Protein AF-A0A8K0P753-F1 (afdb_monomer_lite)

Foldseek 3Di:
DLVVLVVLLVVLVVLLCVVQPPNSVVVVVSVVLSVLSVVLSVVLVVLVVVLVVCVVVVPPCSVVSVVVSVVSNVVSVVSSVVSSVDSVVDDVPDCVVVVVVVVVVCVVVVHDDDDDPPDD

Organism: Ladona fulva (NCBI:txid123851)

Structure (mmCIF, N/CA/C/O backbone):
data_AF-A0A8K0P753-F1
#
_entry.id   AF-A0A8K0P753-F1
#
loop_
_atom_site.group_PDB
_atom_site.id
_atom_site.type_symbol
_atom_site.label_atom_id
_atom_site.label_alt_id
_atom_site.label_comp_id
_atom_site.label_asym_id
_atom_site.label_entity_id
_atom_site.label_seq_id
_atom_site.pdbx_PDB_ins_code
_atom_site.Cartn_x
_atom_site.Cartn_y
_atom_site.Cartn_z
_atom_site.occupancy
_atom_site.B_iso_or_equiv
_atom_site.auth_seq_id
_atom_site.auth_comp_id
_atom_site.auth_asym_id
_atom_site.auth_atom_id
_atom_site.pdbx_PDB_model_num
ATOM 1 N N . MET A 1 1 ? 2.779 9.501 -11.554 1.00 89.62 1 MET A N 1
ATOM 2 C CA . MET A 1 1 ? 2.185 8.397 -10.756 1.00 89.62 1 MET A CA 1
ATOM 3 C C . MET A 1 1 ? 3.078 7.990 -9.591 1.00 89.62 1 MET A C 1
ATOM 5 O O . MET A 1 1 ? 2.618 8.091 -8.464 1.00 89.62 1 MET A O 1
ATOM 9 N N . LEU A 1 2 ? 4.330 7.568 -9.825 1.00 96.62 2 LEU A N 1
ATOM 10 C CA . LEU A 1 2 ? 5.231 7.155 -8.737 1.00 96.62 2 LEU A CA 1
ATOM 11 C C . LEU A 1 2 ? 5.503 8.280 -7.725 1.00 96.62 2 LEU A C 1
ATOM 13 O O . LEU A 1 2 ? 5.337 8.065 -6.533 1.00 96.62 2 LEU A O 1
ATOM 17 N N . GLU A 1 3 ? 5.838 9.483 -8.198 1.00 97.75 3 GLU A N 1
ATOM 18 C CA . GLU A 1 3 ? 6.073 10.657 -7.340 1.00 97.75 3 GLU A CA 1
ATOM 19 C C . GLU A 1 3 ? 4.899 10.931 -6.389 1.00 97.75 3 GLU A C 1
ATOM 21 O O . GLU A 1 3 ? 5.091 11.067 -5.184 1.00 97.75 3 GLU A O 1
ATOM 26 N N . TYR A 1 4 ? 3.668 10.906 -6.912 1.00 97.44 4 TYR A N 1
ATOM 27 C CA . TYR A 1 4 ? 2.461 11.012 -6.093 1.00 97.44 4 TYR A CA 1
ATOM 28 C C . TYR A 1 4 ? 2.429 9.939 -4.998 1.00 97.44 4 TYR A C 1
ATOM 30 O O . TYR A 1 4 ? 2.183 10.265 -3.844 1.00 97.44 4 TYR A O 1
ATOM 38 N N . CYS A 1 5 ? 2.712 8.675 -5.326 1.00 98.19 5 CYS A N 1
ATOM 39 C CA . CYS A 1 5 ? 2.680 7.585 -4.347 1.00 98.19 5 CYS A CA 1
ATOM 40 C C . CYS A 1 5 ? 3.718 7.777 -3.232 1.00 98.19 5 CYS A C 1
ATOM 42 O O . CYS A 1 5 ? 3.394 7.576 -2.064 1.00 98.19 5 CYS A O 1
ATOM 44 N N . VAL A 1 6 ? 4.921 8.251 -3.576 1.00 98.31 6 VAL A N 1
ATOM 45 C CA . VAL A 1 6 ? 5.979 8.579 -2.606 1.00 98.31 6 VAL A CA 1
ATOM 46 C C . VAL A 1 6 ? 5.533 9.702 -1.666 1.00 98.31 6 VAL A C 1
ATOM 48 O O . VAL A 1 6 ? 5.603 9.550 -0.447 1.00 98.31 6 VAL A O 1
ATOM 51 N N . LEU A 1 7 ? 5.006 10.801 -2.212 1.00 98.31 7 LEU A N 1
ATOM 52 C CA . LEU A 1 7 ? 4.527 11.931 -1.409 1.00 98.31 7 LEU A CA 1
ATOM 53 C C . LEU A 1 7 ? 3.330 11.544 -0.530 1.00 98.31 7 LEU A C 1
ATOM 55 O O . LEU A 1 7 ? 3.220 11.973 0.619 1.00 98.31 7 LEU A O 1
ATOM 59 N N . ARG A 1 8 ? 2.429 10.699 -1.043 1.00 97.56 8 ARG A N 1
ATOM 60 C CA . ARG A 1 8 ? 1.284 10.197 -0.274 1.00 97.56 8 ARG A CA 1
ATOM 61 C C . ARG A 1 8 ? 1.692 9.240 0.832 1.00 97.56 8 ARG A C 1
ATOM 63 O O . ARG A 1 8 ? 1.061 9.284 1.882 1.00 97.56 8 ARG A O 1
ATOM 70 N N . LEU A 1 9 ? 2.724 8.420 0.630 1.00 98.25 9 LEU A N 1
ATOM 71 C CA . LEU A 1 9 ? 3.273 7.576 1.689 1.00 98.25 9 LEU A CA 1
ATOM 72 C C . LEU A 1 9 ? 3.786 8.431 2.849 1.00 98.25 9 LEU A C 1
ATOM 74 O O . LEU A 1 9 ? 3.379 8.202 3.986 1.00 98.25 9 LEU A O 1
ATOM 78 N N . GLN A 1 10 ? 4.617 9.436 2.557 1.00 98.19 10 GLN A N 1
ATOM 79 C CA . GLN A 1 10 ? 5.121 10.359 3.576 1.00 98.19 10 GLN A CA 1
ATOM 80 C C . GLN A 1 10 ? 3.964 11.008 4.343 1.00 98.19 10 GLN A C 1
ATOM 82 O O . GLN A 1 10 ? 3.899 10.913 5.567 1.00 98.19 10 GLN A O 1
ATOM 87 N N . TYR A 1 11 ? 3.012 11.601 3.620 1.00 97.75 11 TYR A N 1
ATOM 88 C CA . TYR A 1 11 ? 1.878 12.279 4.239 1.00 97.75 11 TYR A CA 1
ATOM 89 C C . TYR A 1 11 ? 1.012 11.339 5.091 1.00 97.75 11 TYR A C 1
ATOM 91 O O . TYR A 1 11 ? 0.599 11.700 6.189 1.00 97.75 11 TYR A O 1
ATOM 99 N N . ALA A 1 12 ? 0.743 10.116 4.621 1.00 97.38 12 ALA A N 1
ATOM 100 C CA . ALA A 1 12 ? -0.036 9.137 5.377 1.00 97.38 12 ALA A CA 1
ATOM 101 C C . ALA A 1 12 ? 0.660 8.733 6.688 1.00 97.38 12 ALA A C 1
ATOM 103 O O . ALA A 1 12 ? -0.005 8.603 7.716 1.00 97.38 12 ALA A O 1
ATOM 104 N N . VAL A 1 13 ? 1.989 8.580 6.668 1.00 97.62 13 VAL A N 1
ATOM 105 C CA . VAL A 1 13 ? 2.792 8.299 7.867 1.00 97.62 13 VAL A CA 1
ATOM 106 C C . VAL A 1 13 ? 2.750 9.476 8.843 1.00 97.62 13 VAL A C 1
ATOM 108 O O . VAL A 1 13 ? 2.509 9.264 10.030 1.00 97.62 13 VAL A O 1
ATOM 111 N N . GLU A 1 14 ? 2.917 10.709 8.359 1.00 97.94 14 GLU A N 1
ATOM 112 C CA . GLU A 1 14 ? 2.832 11.918 9.189 1.00 97.94 14 GLU A CA 1
ATOM 113 C C . GLU A 1 14 ? 1.458 12.051 9.856 1.00 97.94 14 GLU A C 1
ATOM 115 O O . GLU A 1 14 ? 1.378 12.266 11.065 1.00 97.94 14 GLU A O 1
ATOM 120 N N . VAL A 1 15 ? 0.372 11.852 9.101 1.00 96.62 15 VAL A N 1
ATOM 121 C CA . VAL A 1 15 ? -0.998 11.898 9.635 1.00 96.62 15 VAL A CA 1
ATOM 122 C C . VAL A 1 15 ? -1.227 10.808 10.683 1.00 96.62 15 VAL A C 1
ATOM 124 O O . VAL A 1 15 ? -1.801 11.085 11.737 1.00 96.62 15 VAL A O 1
ATOM 127 N N . ALA A 1 16 ? -0.771 9.579 10.431 1.00 96.19 16 ALA A N 1
ATOM 128 C CA . ALA A 1 16 ? -0.925 8.480 11.379 1.00 96.19 16 ALA A CA 1
ATOM 129 C C . ALA A 1 16 ? -0.152 8.738 12.684 1.00 96.19 16 ALA A C 1
ATOM 131 O O . ALA A 1 16 ? -0.701 8.560 13.773 1.00 96.19 16 ALA A O 1
ATOM 132 N N . LEU A 1 17 ? 1.092 9.215 12.591 1.00 97.00 17 LEU A N 1
ATOM 133 C CA . LEU A 1 17 ? 1.905 9.559 13.759 1.00 97.00 17 LEU A CA 1
ATOM 134 C C . LEU A 1 17 ? 1.333 10.754 14.526 1.00 97.00 17 LEU A C 1
ATOM 136 O O . LEU A 1 17 ? 1.288 10.714 15.753 1.00 97.00 17 LEU A O 1
ATOM 140 N N . ALA A 1 18 ? 0.851 11.786 13.830 1.00 96.75 18 ALA A N 1
ATOM 141 C CA . ALA A 1 18 ? 0.219 12.941 14.462 1.00 96.75 18 ALA A CA 1
ATOM 142 C C . ALA A 1 18 ? -1.068 12.559 15.211 1.00 96.75 18 ALA A C 1
ATOM 144 O O . ALA A 1 18 ? -1.342 13.102 16.279 1.00 96.75 18 ALA A O 1
ATOM 145 N N . ARG A 1 19 ? -1.849 11.612 14.672 1.00 94.31 19 ARG A N 1
ATOM 146 C CA . ARG A 1 19 ? -3.119 11.172 15.263 1.00 94.31 19 ARG A CA 1
ATOM 147 C C . ARG A 1 19 ? -2.938 10.209 16.439 1.00 94.31 19 ARG A C 1
ATOM 149 O O . ARG A 1 19 ? -3.636 10.350 17.437 1.00 94.31 19 ARG A O 1
ATOM 156 N N . HIS A 1 20 ? -2.038 9.232 16.324 1.00 94.19 20 HIS A N 1
ATOM 157 C CA .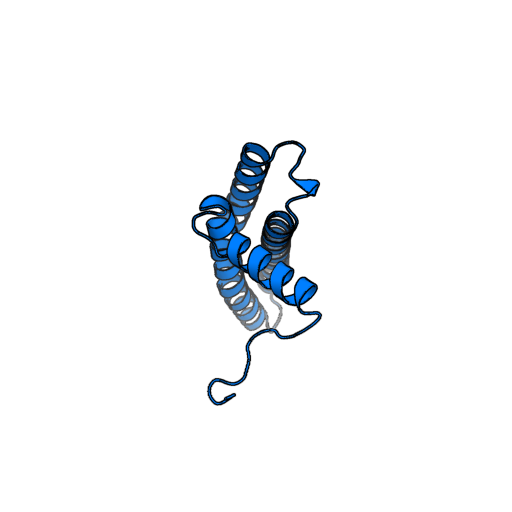 HIS A 1 20 ? -1.932 8.127 17.289 1.00 94.19 20 HIS A CA 1
ATOM 158 C C . HIS A 1 20 ? -0.693 8.209 18.195 1.00 94.19 20 HIS A C 1
ATOM 160 O O . HIS A 1 20 ? -0.635 7.550 19.236 1.00 94.19 20 HIS A O 1
ATOM 166 N N . GLY A 1 21 ? 0.305 9.024 17.838 1.00 95.56 21 GLY A N 1
ATOM 167 C CA . GLY A 1 21 ? 1.539 9.183 18.603 1.00 95.56 21 GLY A CA 1
ATOM 168 C C . GLY A 1 21 ? 2.230 7.845 18.869 1.00 95.56 21 GLY A C 1
ATOM 169 O O . GLY A 1 21 ? 2.400 7.019 17.974 1.00 95.56 21 GLY A O 1
ATOM 170 N N . LYS A 1 22 ? 2.606 7.606 20.130 1.00 95.38 22 LYS A N 1
ATOM 171 C CA . LYS A 1 22 ? 3.269 6.360 20.558 1.00 95.38 22 LYS A CA 1
ATOM 172 C C . LYS A 1 22 ? 2.371 5.123 20.457 1.00 95.38 22 LYS A C 1
ATOM 174 O O . LYS A 1 22 ? 2.890 4.017 20.363 1.00 95.38 22 LYS A O 1
ATOM 179 N N . ASN A 1 23 ? 1.052 5.308 20.439 1.00 96.31 23 ASN A N 1
ATOM 180 C CA . ASN A 1 23 ? 0.086 4.211 20.394 1.00 96.31 23 ASN A CA 1
ATOM 181 C C . ASN A 1 23 ? -0.161 3.703 18.967 1.00 96.31 23 ASN A C 1
ATOM 183 O O . ASN A 1 23 ? -0.959 2.793 18.779 1.00 96.31 23 ASN A O 1
ATOM 187 N N . ILE A 1 24 ? 0.534 4.247 17.958 1.00 96.19 24 ILE A N 1
ATOM 188 C CA . ILE A 1 24 ? 0.426 3.784 16.567 1.00 96.19 24 ILE A CA 1
ATOM 189 C C . ILE A 1 24 ? 0.702 2.280 16.421 1.00 96.19 24 ILE A C 1
ATOM 191 O O . ILE A 1 24 ? 0.154 1.648 15.525 1.00 96.19 24 ILE A O 1
ATOM 195 N N . ALA A 1 25 ? 1.506 1.698 17.317 1.00 95.88 25 ALA A N 1
ATOM 196 C CA . ALA A 1 25 ? 1.778 0.264 17.349 1.00 95.88 25 ALA A CA 1
ATOM 197 C C . ALA A 1 25 ? 0.512 -0.589 17.550 1.00 95.88 25 ALA A C 1
ATOM 199 O O . ALA A 1 25 ? 0.473 -1.714 17.074 1.00 95.88 25 ALA A O 1
ATOM 200 N N . GLU A 1 26 ? -0.538 -0.063 18.181 1.00 95.00 26 GLU A N 1
ATOM 201 C CA . GLU A 1 26 ? -1.809 -0.777 18.376 1.00 95.00 26 GLU A CA 1
ATOM 202 C C . GLU A 1 26 ? -2.776 -0.587 17.192 1.00 95.00 26 GLU A C 1
ATOM 204 O O . GLU A 1 26 ? -3.756 -1.315 17.032 1.00 95.00 26 GLU A O 1
ATOM 209 N N . GLU A 1 27 ? -2.487 0.360 16.299 1.00 94.12 27 GLU A N 1
ATOM 210 C CA . GLU A 1 27 ? -3.349 0.733 15.174 1.00 94.12 27 GLU A CA 1
ATOM 211 C C . GLU A 1 27 ? -3.059 -0.133 13.944 1.00 94.12 27 GLU A C 1
ATOM 213 O O . GLU A 1 27 ? -2.690 0.343 12.867 1.00 94.12 27 GLU A O 1
ATOM 218 N N . GLN A 1 28 ? -3.236 -1.443 14.110 1.00 95.00 28 GLN A N 1
ATOM 219 C CA . GLN A 1 28 ? -2.842 -2.467 13.137 1.00 95.00 28 GLN A CA 1
ATOM 220 C C . GLN A 1 28 ? -3.510 -2.305 11.762 1.00 95.00 28 GLN A C 1
ATOM 222 O O . GLN A 1 28 ? -2.876 -2.548 10.735 1.00 95.00 28 GLN A O 1
ATOM 227 N N . ILE A 1 29 ? -4.762 -1.833 11.708 1.00 94.69 29 ILE A N 1
ATOM 228 C CA . ILE A 1 29 ? -5.454 -1.557 10.436 1.00 94.69 29 ILE A CA 1
ATOM 229 C C . ILE A 1 29 ? -4.755 -0.415 9.680 1.00 94.69 29 ILE A C 1
ATOM 231 O O . ILE A 1 29 ? -4.492 -0.527 8.481 1.00 94.69 29 ILE A O 1
ATOM 235 N N . THR A 1 30 ? -4.412 0.669 10.381 1.00 95.31 30 THR A N 1
ATOM 236 C CA . THR A 1 30 ? -3.684 1.815 9.818 1.00 95.31 30 THR A CA 1
ATOM 237 C C . THR A 1 30 ? -2.282 1.404 9.370 1.00 95.31 30 THR A C 1
ATOM 239 O O . THR A 1 30 ? -1.883 1.717 8.248 1.00 95.31 30 THR A O 1
ATOM 242 N N . LEU A 1 31 ? -1.557 0.645 10.199 1.00 97.00 31 LEU A N 1
ATOM 243 C CA . LEU A 1 31 ? -0.233 0.118 9.860 1.00 97.00 31 LEU A CA 1
ATOM 244 C C . LEU A 1 31 ? -0.270 -0.784 8.620 1.00 97.00 31 LEU A C 1
ATOM 246 O O . LEU A 1 31 ? 0.580 -0.644 7.742 1.00 97.00 31 LEU A O 1
ATOM 250 N N . GLY A 1 32 ? -1.283 -1.647 8.492 1.00 97.69 32 GLY A N 1
ATOM 251 C CA . GLY A 1 32 ? -1.480 -2.482 7.305 1.00 97.69 32 GLY A CA 1
ATOM 252 C C . GLY A 1 32 ? -1.684 -1.660 6.028 1.00 97.69 32 GLY A C 1
ATOM 253 O O . GLY A 1 32 ? -1.093 -1.961 4.990 1.00 97.69 32 GLY A O 1
ATOM 254 N N . LYS A 1 33 ? -2.453 -0.566 6.099 1.00 97.12 33 LYS A N 1
ATOM 255 C CA . LYS A 1 33 ? -2.635 0.361 4.968 1.00 97.12 33 LYS A CA 1
ATOM 256 C C . LYS A 1 33 ? -1.326 1.066 4.592 1.00 97.12 33 LYS A C 1
ATOM 258 O O . LYS A 1 33 ? -1.011 1.144 3.406 1.00 97.12 33 LYS A O 1
ATOM 263 N N . ILE A 1 34 ? -0.541 1.527 5.571 1.00 98.06 34 ILE A N 1
ATOM 264 C CA . ILE A 1 34 ? 0.786 2.129 5.334 1.00 98.06 34 ILE A CA 1
ATOM 265 C C . ILE A 1 34 ? 1.727 1.118 4.669 1.00 98.06 34 ILE A C 1
ATOM 267 O O . ILE A 1 34 ? 2.386 1.451 3.682 1.00 98.06 34 ILE A O 1
ATOM 271 N N . ALA A 1 35 ? 1.755 -0.123 5.161 1.00 98.56 35 ALA A N 1
ATOM 272 C CA . ALA A 1 35 ? 2.567 -1.191 4.587 1.00 98.56 35 ALA A CA 1
ATOM 273 C C . ALA A 1 35 ? 2.190 -1.464 3.123 1.00 98.56 35 ALA A C 1
ATOM 275 O O . ALA A 1 35 ? 3.072 -1.520 2.267 1.00 98.56 35 ALA A O 1
ATOM 276 N N . ASN A 1 36 ? 0.893 -1.539 2.808 1.00 98.62 36 ASN A N 1
ATOM 277 C CA . ASN A 1 36 ? 0.420 -1.707 1.431 1.00 98.62 36 ASN A CA 1
ATOM 278 C C . ASN A 1 36 ? 0.876 -0.561 0.515 1.00 98.62 36 ASN A C 1
ATOM 280 O O . ASN A 1 36 ? 1.346 -0.815 -0.593 1.00 98.62 36 ASN A O 1
ATOM 284 N N . ILE A 1 37 ? 0.805 0.692 0.984 1.00 98.56 37 ILE A N 1
ATOM 285 C CA . ILE A 1 37 ? 1.296 1.850 0.219 1.00 98.56 37 ILE A CA 1
ATOM 286 C C . ILE A 1 37 ? 2.804 1.728 -0.050 1.00 98.56 37 ILE A C 1
ATOM 288 O O . ILE A 1 37 ? 3.253 1.979 -1.172 1.00 98.56 37 ILE A O 1
ATOM 292 N N . ALA A 1 38 ? 3.589 1.341 0.958 1.00 98.69 38 ALA A N 1
ATOM 293 C CA . ALA A 1 38 ? 5.035 1.180 0.827 1.00 98.69 38 ALA A CA 1
ATOM 294 C C . ALA A 1 38 ? 5.407 0.066 -0.166 1.00 98.69 38 ALA A C 1
ATOM 296 O O . ALA A 1 38 ? 6.267 0.274 -1.025 1.00 98.69 38 ALA A O 1
ATOM 297 N N . ILE A 1 39 ? 4.723 -1.082 -0.095 1.00 98.75 39 ILE A N 1
ATOM 298 C CA . ILE A 1 39 ? 4.915 -2.219 -1.006 1.00 98.75 39 ILE A CA 1
ATOM 299 C C . ILE A 1 39 ? 4.628 -1.805 -2.451 1.00 98.75 39 ILE A C 1
ATOM 301 O O . ILE A 1 39 ? 5.474 -2.012 -3.322 1.00 98.75 39 ILE A O 1
ATOM 305 N N . ASP A 1 40 ? 3.475 -1.180 -2.706 1.00 98.75 40 ASP A N 1
ATOM 306 C CA . ASP A 1 40 ? 3.103 -0.738 -4.052 1.00 98.75 40 ASP A CA 1
ATOM 307 C C . ASP A 1 40 ? 4.094 0.303 -4.594 1.00 98.75 40 ASP A C 1
ATOM 309 O O . ASP A 1 40 ? 4.551 0.193 -5.731 1.00 98.75 40 ASP A O 1
ATOM 313 N N . THR A 1 41 ? 4.508 1.267 -3.768 1.00 98.62 41 THR A N 1
ATOM 314 C CA . THR A 1 41 ? 5.481 2.302 -4.161 1.00 98.62 41 THR A CA 1
ATOM 315 C C . THR A 1 41 ? 6.846 1.700 -4.518 1.00 98.62 41 THR A C 1
ATOM 317 O O . THR A 1 41 ? 7.462 2.080 -5.522 1.00 98.62 41 THR A O 1
ATOM 320 N N . TYR A 1 42 ? 7.318 0.725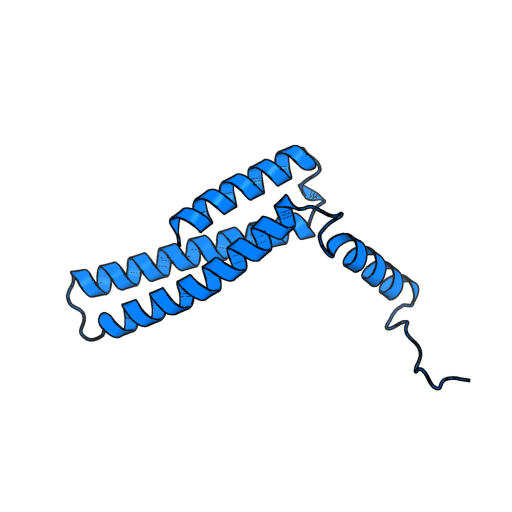 -3.737 1.00 98.69 42 TYR A N 1
ATOM 321 C CA . TYR A 1 42 ? 8.564 0.018 -4.026 1.00 98.69 42 TYR A CA 1
ATOM 322 C C . TYR A 1 42 ? 8.458 -0.806 -5.313 1.00 98.69 42 TYR A C 1
ATOM 324 O O . TYR A 1 42 ? 9.319 -0.699 -6.189 1.00 98.69 42 TYR A O 1
ATOM 332 N N . ALA A 1 43 ? 7.374 -1.568 -5.474 1.00 98.69 43 ALA A N 1
ATOM 333 C CA . ALA A 1 43 ? 7.135 -2.366 -6.669 1.00 98.69 43 ALA A CA 1
ATOM 334 C C . ALA A 1 43 ? 7.072 -1.490 -7.930 1.00 98.69 43 ALA A C 1
ATOM 336 O O . ALA A 1 43 ? 7.714 -1.813 -8.929 1.00 98.69 43 ALA A O 1
ATOM 337 N N . MET A 1 44 ? 6.387 -0.339 -7.868 1.00 98.69 44 MET A N 1
ATOM 338 C CA . MET A 1 44 ? 6.352 0.647 -8.954 1.00 98.69 44 MET A CA 1
ATOM 339 C C . MET A 1 44 ? 7.760 1.132 -9.316 1.00 98.69 44 MET A C 1
ATOM 341 O O . MET A 1 44 ? 8.115 1.175 -10.492 1.00 98.69 44 MET A O 1
ATOM 345 N N . THR A 1 45 ? 8.582 1.456 -8.316 1.00 98.69 45 THR A N 1
ATOM 346 C CA . THR A 1 45 ? 9.974 1.884 -8.528 1.00 98.69 45 THR A CA 1
ATOM 347 C C . THR A 1 45 ? 10.792 0.792 -9.222 1.00 98.69 45 THR A C 1
ATOM 349 O O . THR A 1 45 ? 11.510 1.067 -10.185 1.00 98.69 45 THR A O 1
ATOM 352 N N . ALA A 1 46 ? 10.653 -0.458 -8.776 1.00 98.69 46 ALA A N 1
ATOM 353 C CA . ALA A 1 46 ? 11.381 -1.595 -9.325 1.00 98.69 46 ALA A CA 1
ATOM 354 C C . ALA A 1 46 ? 11.013 -1.877 -10.792 1.00 98.69 46 ALA A C 1
ATOM 356 O O . ALA A 1 46 ? 11.910 -2.011 -11.630 1.00 98.69 46 ALA A O 1
ATOM 357 N N . VAL A 1 47 ? 9.717 -1.924 -11.131 1.00 98.62 47 VAL A N 1
ATOM 358 C CA . VAL A 1 47 ? 9.282 -2.213 -12.511 1.00 98.62 47 VAL A CA 1
ATOM 359 C C . VAL A 1 47 ? 9.617 -1.075 -13.473 1.00 98.62 47 VAL A C 1
ATOM 361 O O . VAL A 1 47 ? 10.036 -1.343 -14.598 1.00 98.62 47 VAL A O 1
ATOM 364 N N . LEU A 1 48 ? 9.524 0.184 -13.027 1.00 98.56 48 LEU A N 1
ATOM 365 C CA . LEU A 1 48 ? 9.918 1.341 -13.835 1.00 98.56 48 LEU A CA 1
ATOM 366 C C . LEU A 1 48 ? 11.427 1.364 -14.090 1.00 98.56 48 LEU A C 1
ATOM 368 O O . LEU A 1 48 ? 11.849 1.592 -15.223 1.00 98.56 48 LEU A O 1
ATOM 372 N N . SER A 1 49 ? 12.239 1.088 -13.064 1.00 98.50 49 SER A N 1
ATOM 373 C CA . SER A 1 49 ? 13.699 0.991 -13.191 1.00 98.50 49 SER A CA 1
ATOM 374 C C . SER A 1 49 ? 14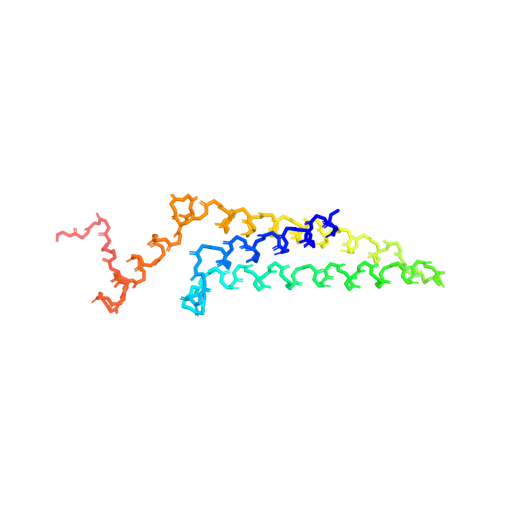.100 -0.100 -14.187 1.00 98.50 49 SER A C 1
ATOM 376 O O . SER A 1 49 ? 14.894 0.137 -15.102 1.00 98.50 49 SER A O 1
ATOM 378 N N . ARG A 1 50 ? 13.480 -1.280 -14.075 1.00 98.38 50 ARG A N 1
ATOM 379 C CA . ARG A 1 50 ? 13.706 -2.408 -14.982 1.00 98.38 50 ARG A CA 1
ATOM 380 C C . ARG A 1 50 ? 13.328 -2.078 -16.428 1.00 98.38 50 ARG A C 1
ATOM 382 O O . ARG A 1 50 ? 14.162 -2.257 -17.314 1.00 98.38 50 ARG A O 1
ATOM 389 N N . ALA A 1 51 ? 12.114 -1.579 -16.667 1.00 98.44 51 ALA A N 1
ATOM 390 C CA . ALA A 1 51 ? 11.651 -1.238 -18.013 1.00 98.44 51 ALA A CA 1
ATOM 391 C C . ALA A 1 51 ? 12.518 -0.135 -18.646 1.00 98.44 51 ALA A C 1
ATOM 393 O O . ALA A 1 51 ? 12.910 -0.244 -19.806 1.00 98.44 51 ALA A O 1
ATOM 394 N N . SER A 1 52 ? 12.912 0.872 -17.857 1.00 98.31 52 SER A N 1
ATOM 395 C CA . SER A 1 52 ? 13.814 1.941 -18.308 1.00 98.31 52 SER A CA 1
ATOM 396 C C . SER A 1 52 ? 15.186 1.395 -18.706 1.00 98.31 52 SER A C 1
ATOM 398 O O . SER A 1 52 ? 15.709 1.750 -19.758 1.00 98.31 52 SER A O 1
ATOM 400 N N . ARG A 1 53 ? 15.768 0.488 -17.907 1.00 98.56 53 ARG A N 1
ATOM 401 C CA . ARG A 1 53 ? 17.039 -0.179 -18.236 1.00 98.56 53 ARG A CA 1
ATOM 402 C C . ARG A 1 53 ? 16.923 -0.978 -19.535 1.00 98.56 53 ARG A C 1
ATOM 404 O O . ARG A 1 53 ? 17.795 -0.840 -20.387 1.00 98.56 53 ARG A O 1
ATOM 411 N N . SER A 1 54 ? 15.871 -1.792 -19.665 1.00 98.44 54 SER A N 1
ATOM 412 C CA . SER A 1 54 ? 15.590 -2.634 -20.839 1.00 98.44 54 SER A CA 1
ATOM 413 C C . SER A 1 54 ? 15.510 -1.799 -22.120 1.00 98.44 54 SER A C 1
ATOM 415 O O . SER A 1 54 ? 16.160 -2.120 -23.117 1.00 98.44 54 SER A O 1
ATOM 417 N N . TYR A 1 55 ? 14.815 -0.661 -22.043 1.00 98.31 55 TYR A N 1
ATOM 418 C CA . TYR A 1 55 ? 14.742 0.330 -23.111 1.00 98.31 55 TYR A CA 1
ATOM 419 C C . TYR A 1 55 ? 16.110 0.941 -23.444 1.00 98.31 55 TYR A C 1
ATOM 421 O O . TYR A 1 55 ? 16.529 0.911 -24.598 1.00 98.31 55 TYR A O 1
ATOM 429 N N . CYS A 1 56 ? 16.847 1.435 -22.443 1.00 98.38 56 CYS A N 1
ATOM 430 C CA . CYS A 1 56 ? 18.134 2.104 -22.658 1.00 98.38 56 CYS A CA 1
ATOM 431 C C . CYS A 1 56 ? 19.206 1.200 -23.281 1.00 98.38 56 CYS A C 1
ATOM 433 O O . CYS A 1 56 ? 20.045 1.691 -24.031 1.00 98.38 56 CYS A O 1
ATOM 435 N N . ILE A 1 57 ? 19.209 -0.100 -22.967 1.00 98.31 57 ILE A N 1
ATOM 436 C CA . ILE A 1 57 ? 20.176 -1.055 -23.538 1.00 98.31 57 ILE A CA 1
ATOM 437 C C . ILE A 1 57 ? 19.661 -1.743 -24.813 1.00 98.31 57 ILE A C 1
ATOM 439 O O . ILE A 1 57 ? 20.357 -2.597 -25.357 1.00 98.31 57 ILE A O 1
ATOM 443 N N . GLY A 1 58 ? 18.459 -1.392 -25.283 1.00 97.62 58 GLY A N 1
ATOM 444 C CA . GLY A 1 58 ? 17.901 -1.882 -26.543 1.00 97.62 58 GLY A CA 1
ATOM 445 C C . GLY A 1 58 ? 17.514 -3.363 -26.540 1.00 97.62 58 GLY A C 1
ATOM 446 O O . GLY A 1 58 ? 17.744 -4.053 -27.533 1.00 97.62 58 GLY A O 1
ATOM 447 N N . LEU A 1 59 ? 16.951 -3.887 -25.443 1.00 98.19 59 LEU A N 1
ATOM 448 C CA . LEU A 1 59 ? 16.469 -5.273 -25.432 1.00 98.19 59 LEU A CA 1
ATOM 449 C C . LEU A 1 59 ? 15.280 -5.459 -26.384 1.00 98.19 59 LEU A C 1
ATOM 451 O O . LEU A 1 59 ? 14.413 -4.595 -26.507 1.00 98.19 59 LEU A O 1
ATOM 455 N N . ARG A 1 60 ? 15.207 -6.643 -27.007 1.00 98.06 60 ARG A N 1
ATOM 456 C CA . ARG A 1 60 ? 14.211 -6.986 -28.039 1.00 98.06 60 ARG A CA 1
ATOM 457 C C . ARG A 1 60 ? 12.762 -6.694 -27.632 1.00 98.06 60 ARG A C 1
ATOM 459 O O . ARG A 1 60 ? 11.995 -6.240 -28.468 1.00 98.06 60 ARG A O 1
ATOM 466 N N . ASN A 1 61 ? 12.411 -6.958 -26.373 1.00 97.44 61 ASN A N 1
ATOM 467 C CA . ASN A 1 61 ? 11.038 -6.869 -25.867 1.00 97.44 61 ASN A CA 1
ATOM 468 C C . ASN A 1 61 ? 10.842 -5.674 -24.907 1.00 97.44 61 ASN A C 1
ATOM 470 O O . ASN A 1 61 ? 10.019 -5.722 -23.990 1.00 97.44 61 ASN A O 1
ATOM 474 N N . ALA A 1 62 ? 11.649 -4.616 -25.047 1.00 98.06 62 ALA A N 1
ATOM 475 C CA . ALA A 1 62 ? 11.581 -3.461 -24.151 1.00 98.06 62 ALA A CA 1
ATOM 476 C C . ALA A 1 62 ? 10.218 -2.744 -24.207 1.00 98.06 62 ALA A C 1
ATOM 478 O O . ALA A 1 62 ? 9.765 -2.207 -23.197 1.00 98.06 62 ALA A O 1
ATOM 479 N N . ALA A 1 63 ? 9.542 -2.762 -25.361 1.00 98.06 63 ALA A N 1
ATOM 480 C CA . ALA A 1 63 ? 8.215 -2.171 -25.520 1.00 98.06 63 ALA A CA 1
ATOM 481 C C . ALA A 1 63 ? 7.158 -2.893 -24.664 1.00 98.06 63 ALA A C 1
ATOM 483 O O . ALA A 1 63 ? 6.361 -2.243 -23.985 1.00 98.06 63 ALA A O 1
ATOM 484 N N . GLU A 1 64 ? 7.187 -4.227 -24.627 1.00 98.38 64 GLU A N 1
ATOM 485 C CA . GLU A 1 64 ? 6.305 -5.029 -23.779 1.00 98.38 64 GLU A CA 1
ATOM 486 C C . GLU A 1 64 ? 6.604 -4.811 -22.290 1.00 98.38 64 GLU A C 1
ATOM 488 O O . GLU A 1 64 ? 5.674 -4.721 -21.489 1.00 98.38 64 GLU A O 1
ATOM 493 N N . GLU A 1 65 ? 7.877 -4.662 -21.899 1.00 98.19 65 GLU A N 1
ATOM 494 C CA . GLU A 1 65 ? 8.238 -4.330 -20.512 1.00 98.19 65 GLU A CA 1
ATOM 495 C C . GLU A 1 65 ? 7.721 -2.944 -20.089 1.00 98.19 65 GLU A C 1
ATOM 497 O O . GLU A 1 65 ? 7.231 -2.796 -18.967 1.00 98.19 65 GLU A O 1
ATOM 502 N N . ILE A 1 66 ? 7.763 -1.944 -20.978 1.00 98.50 66 ILE A N 1
ATOM 503 C CA . ILE A 1 66 ? 7.176 -0.615 -20.727 1.00 98.50 66 ILE A CA 1
ATOM 504 C C . ILE A 1 66 ? 5.659 -0.712 -20.546 1.00 98.50 66 ILE A C 1
ATOM 506 O O . ILE A 1 66 ? 5.112 -0.080 -19.635 1.00 98.50 66 ILE A O 1
ATOM 510 N N . LEU A 1 67 ? 4.977 -1.499 -21.384 1.00 98.62 67 LEU A N 1
ATOM 511 C CA . LEU A 1 67 ? 3.535 -1.710 -21.272 1.00 98.62 67 LEU A CA 1
ATOM 512 C C . LEU A 1 67 ? 3.186 -2.368 -19.932 1.00 98.62 67 LEU A C 1
ATOM 514 O O . LEU A 1 67 ? 2.353 -1.842 -19.198 1.00 98.62 67 LEU A O 1
ATOM 518 N N . LEU A 1 68 ? 3.878 -3.454 -19.571 1.00 98.44 68 LEU A N 1
ATOM 519 C CA . LEU A 1 68 ? 3.685 -4.153 -18.297 1.00 98.44 68 LEU A CA 1
ATOM 520 C C . LEU A 1 68 ? 3.907 -3.232 -17.092 1.00 98.44 68 LEU A C 1
ATOM 522 O O . LEU A 1 68 ? 3.075 -3.197 -16.183 1.00 98.44 68 LEU A O 1
ATOM 526 N N . ALA A 1 69 ? 5.002 -2.467 -17.090 1.00 98.56 69 ALA A N 1
ATOM 527 C CA . ALA A 1 69 ? 5.298 -1.521 -16.019 1.00 98.56 69 ALA A CA 1
ATOM 528 C C . ALA A 1 69 ? 4.207 -0.446 -15.909 1.00 98.56 69 ALA A C 1
ATOM 530 O O . ALA A 1 69 ? 3.744 -0.146 -14.810 1.00 98.56 69 ALA A O 1
ATOM 531 N N . SER A 1 70 ? 3.751 0.092 -17.042 1.00 98.25 70 SER A N 1
ATOM 532 C CA . SER A 1 70 ? 2.719 1.133 -17.085 1.00 98.25 70 SER A CA 1
ATOM 533 C C . SER A 1 70 ? 1.365 0.626 -16.580 1.00 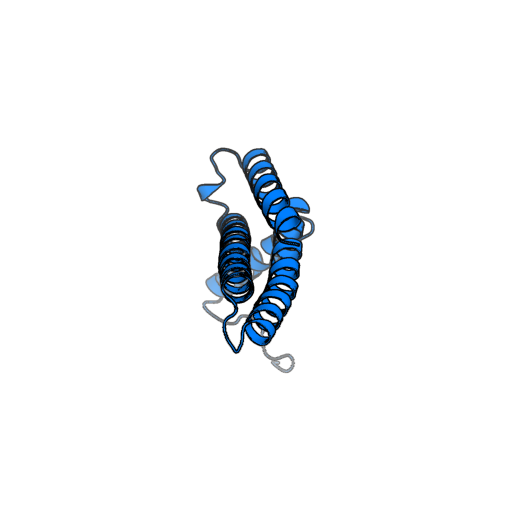98.25 70 SER A C 1
ATOM 535 O O . SER A 1 70 ? 0.730 1.301 -15.768 1.00 98.25 70 SER A O 1
ATOM 537 N N . THR A 1 71 ? 0.952 -0.577 -16.996 1.00 98.62 71 THR A N 1
ATOM 538 C CA . THR A 1 71 ? -0.275 -1.232 -16.515 1.00 98.62 71 THR A CA 1
ATOM 539 C C . THR A 1 71 ? -0.215 -1.476 -15.010 1.00 98.62 71 THR A C 1
ATOM 541 O O . THR A 1 71 ? -1.120 -1.063 -14.287 1.00 98.62 71 THR A O 1
ATOM 544 N N . PHE A 1 72 ? 0.879 -2.061 -14.509 1.00 98.69 72 PHE A N 1
ATOM 545 C CA . PHE A 1 72 ? 1.050 -2.283 -13.072 1.00 98.69 72 PHE A CA 1
ATOM 546 C C . PHE A 1 72 ? 1.013 -0.968 -12.280 1.00 98.69 72 PHE A C 1
ATOM 548 O O . PHE A 1 72 ? 0.326 -0.871 -11.263 1.00 98.69 72 PHE A O 1
ATOM 555 N N . CYS A 1 73 ? 1.729 0.060 -12.750 1.00 98.62 73 CYS A N 1
ATOM 556 C CA . CYS A 1 73 ? 1.791 1.357 -12.082 1.00 98.62 73 CYS A CA 1
ATOM 557 C C . CYS A 1 73 ? 0.433 2.059 -12.006 1.00 98.62 73 CYS A C 1
ATOM 559 O O . CYS A 1 73 ? 0.192 2.769 -11.030 1.00 98.62 73 CYS A O 1
ATOM 561 N N . PHE A 1 74 ? -0.445 1.874 -12.993 1.00 98.50 74 PHE A N 1
ATOM 562 C CA . PHE A 1 74 ? -1.799 2.426 -12.963 1.00 98.50 74 PHE A CA 1
ATOM 563 C C . PHE A 1 74 ? -2.631 1.818 -11.824 1.00 98.50 74 PHE A C 1
ATOM 565 O O . PHE A 1 74 ? -3.207 2.549 -11.011 1.00 98.50 74 PHE A O 1
ATOM 572 N N . ASP A 1 75 ? -2.632 0.489 -11.708 1.00 98.56 75 ASP A N 1
ATOM 573 C CA . ASP A 1 75 ? -3.385 -0.212 -10.664 1.00 98.56 75 ASP A CA 1
ATOM 574 C C . ASP A 1 75 ? -2.803 0.028 -9.267 1.00 98.56 75 ASP A C 1
ATOM 576 O O . ASP A 1 75 ? -3.550 0.271 -8.315 1.00 98.56 75 ASP A O 1
ATOM 580 N N . ALA A 1 76 ? -1.473 0.004 -9.144 1.00 98.62 76 ALA A N 1
ATOM 581 C CA . ALA A 1 76 ? -0.768 0.301 -7.898 1.00 98.62 76 ALA A CA 1
ATOM 582 C C . ALA A 1 76 ? -1.049 1.733 -7.422 1.00 98.62 76 ALA A C 1
ATOM 584 O O . ALA A 1 76 ? -1.368 1.949 -6.256 1.00 98.62 76 ALA A O 1
ATOM 585 N N . HIS A 1 77 ? -1.039 2.709 -8.333 1.00 98.56 77 HIS A N 1
ATOM 586 C CA . HIS A 1 77 ? -1.383 4.092 -8.010 1.00 98.56 77 HIS A CA 1
ATOM 587 C C . HIS A 1 77 ? -2.806 4.226 -7.442 1.00 98.56 77 HIS A C 1
ATOM 589 O O . HIS A 1 77 ? -3.012 4.969 -6.480 1.00 98.56 77 HIS A O 1
ATOM 595 N N . ARG A 1 78 ? -3.788 3.493 -7.990 1.00 98.50 78 ARG A N 1
ATOM 596 C CA . ARG A 1 78 ? -5.159 3.486 -7.455 1.00 98.50 78 ARG A CA 1
ATOM 597 C C . ARG A 1 78 ? -5.199 2.919 -6.034 1.00 98.50 78 ARG A C 1
ATOM 599 O O . ARG A 1 78 ? -5.730 3.577 -5.147 1.00 98.50 78 ARG A O 1
ATOM 606 N N . ARG A 1 79 ? -4.558 1.767 -5.795 1.00 98.44 79 ARG A N 1
ATOM 607 C CA . ARG A 1 79 ? -4.469 1.166 -4.450 1.00 98.44 79 ARG A CA 1
ATOM 608 C C . ARG A 1 79 ? -3.804 2.098 -3.437 1.00 98.44 79 ARG A C 1
ATOM 610 O O . ARG A 1 79 ? -4.296 2.233 -2.319 1.00 98.44 79 ARG A O 1
ATOM 617 N N . VAL A 1 80 ? -2.719 2.77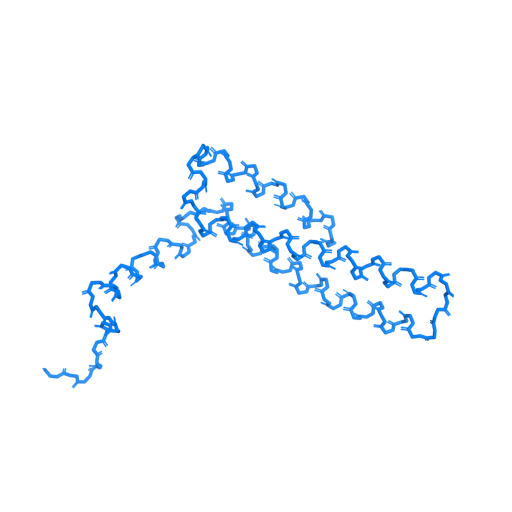2 -3.824 1.00 98.50 80 VAL A N 1
ATOM 618 C CA . VAL A 1 80 ? -2.045 3.764 -2.972 1.00 98.50 80 VAL A CA 1
ATOM 619 C C . VAL A 1 80 ? -2.982 4.917 -2.633 1.00 98.50 80 VAL A C 1
ATOM 621 O O . VAL A 1 80 ? -3.089 5.290 -1.466 1.00 98.50 80 VAL A O 1
ATOM 624 N N . LYS A 1 81 ? -3.678 5.471 -3.631 1.00 97.88 81 LYS A N 1
ATOM 625 C CA . LYS A 1 81 ? -4.625 6.571 -3.429 1.00 97.88 81 LYS A CA 1
ATOM 626 C C . LYS A 1 81 ? -5.735 6.181 -2.451 1.00 97.88 81 LYS A C 1
ATOM 628 O O . LYS A 1 81 ? -5.994 6.936 -1.516 1.00 97.88 81 LYS A O 1
ATOM 633 N N . ASP A 1 82 ? -6.331 5.008 -2.632 1.00 96.81 82 ASP A N 1
ATOM 634 C CA . ASP A 1 82 ? -7.436 4.528 -1.798 1.00 96.81 82 ASP A CA 1
ATOM 635 C C . ASP A 1 82 ? -6.983 4.293 -0.347 1.00 96.81 82 ASP A C 1
ATOM 637 O O . ASP A 1 82 ? -7.608 4.790 0.592 1.00 96.81 82 ASP A O 1
ATOM 641 N N . ASN A 1 83 ? -5.842 3.619 -0.151 1.00 97.31 83 ASN A N 1
ATOM 642 C CA . ASN A 1 83 ? -5.270 3.400 1.181 1.00 97.31 83 ASN A CA 1
ATOM 643 C C . ASN A 1 83 ? -4.884 4.719 1.865 1.00 97.31 83 ASN A C 1
ATOM 645 O O . ASN A 1 83 ? -5.191 4.916 3.041 1.00 97.31 83 ASN A O 1
ATOM 649 N N . ALA A 1 84 ? -4.238 5.638 1.140 1.00 96.88 84 ALA A N 1
ATOM 650 C CA . ALA A 1 84 ? -3.805 6.916 1.694 1.00 96.88 84 ALA A CA 1
ATOM 651 C C . ALA A 1 84 ? -5.001 7.787 2.093 1.00 96.88 84 ALA A C 1
ATOM 653 O O . ALA A 1 84 ? -5.000 8.366 3.175 1.00 96.88 84 ALA A O 1
ATOM 654 N N . ASN A 1 85 ? -6.035 7.863 1.252 1.00 95.31 85 ASN A N 1
ATOM 655 C CA . ASN A 1 85 ? -7.252 8.604 1.579 1.00 95.31 85 ASN A CA 1
ATOM 656 C C . ASN A 1 85 ? -7.955 7.995 2.794 1.00 95.31 85 ASN A C 1
ATOM 658 O O . ASN A 1 85 ? -8.257 8.719 3.731 1.00 95.31 85 ASN A O 1
ATOM 662 N N . SER A 1 86 ? -8.068 6.665 2.864 1.00 94.69 86 SER A N 1
ATOM 663 C CA . SER A 1 86 ? -8.658 5.989 4.025 1.00 94.69 86 SER A CA 1
ATOM 664 C C . SER A 1 86 ? -7.951 6.308 5.354 1.00 94.69 86 SER A C 1
ATOM 666 O O . SER A 1 86 ? -8.614 6.402 6.390 1.00 94.69 86 SER A O 1
ATOM 668 N N . ILE A 1 87 ? -6.622 6.482 5.343 1.00 95.12 87 ILE A N 1
ATOM 669 C CA . ILE A 1 87 ? -5.852 6.912 6.524 1.00 95.12 87 ILE A CA 1
ATOM 670 C C . ILE A 1 87 ? -6.151 8.378 6.857 1.00 95.12 87 ILE A C 1
ATOM 672 O O . ILE A 1 87 ? -6.380 8.719 8.019 1.00 95.12 87 ILE A O 1
ATOM 676 N N . VAL A 1 88 ? -6.152 9.245 5.844 1.00 92.69 88 VAL A N 1
ATOM 677 C CA . VAL A 1 88 ? -6.343 10.692 6.003 1.00 92.69 88 VAL A CA 1
ATOM 678 C C . VAL A 1 88 ? -7.741 11.013 6.515 1.00 92.69 88 VAL A C 1
ATOM 680 O O . VAL A 1 88 ? -7.859 11.678 7.544 1.00 92.69 88 VAL A O 1
ATOM 683 N N . ASP A 1 89 ? -8.767 10.455 5.878 1.00 90.94 89 ASP A N 1
ATOM 684 C CA . ASP A 1 89 ? -10.177 10.622 6.242 1.00 90.94 89 ASP A CA 1
ATOM 685 C C . ASP A 1 89 ? -10.447 10.111 7.670 1.00 90.94 89 ASP A C 1
ATOM 687 O O . ASP A 1 89 ? -11.226 10.690 8.427 1.00 90.94 89 ASP A O 1
ATOM 691 N N . GLY A 1 90 ? -9.718 9.070 8.084 1.00 84.69 90 GLY A N 1
ATOM 692 C CA . GLY A 1 90 ? -9.741 8.536 9.440 1.00 84.69 90 GLY A CA 1
ATOM 693 C C . GLY A 1 90 ? -10.975 7.687 9.772 1.00 84.69 90 GLY A C 1
ATOM 694 O O . GLY A 1 90 ? -11.820 7.439 8.910 1.00 84.69 90 GLY A O 1
ATOM 695 N N . PRO A 1 91 ? -11.091 7.221 11.031 1.00 76.94 91 PRO A N 1
ATOM 696 C CA . PRO A 1 91 ? -12.040 6.169 11.416 1.00 76.94 91 PRO A CA 1
ATOM 697 C C . PRO A 1 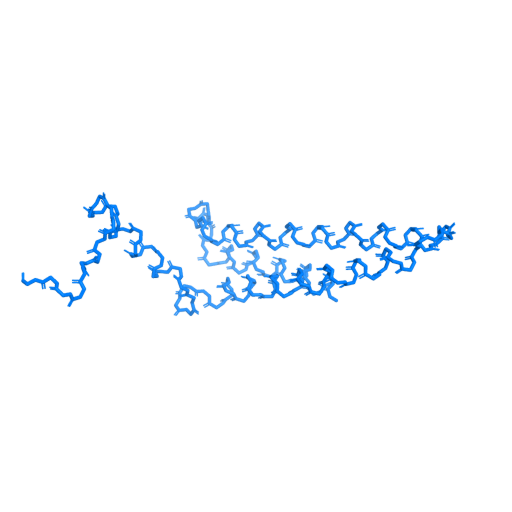91 ? -13.517 6.535 11.236 1.00 76.94 91 PRO A C 1
ATOM 699 O O . PRO A 1 91 ? -14.356 5.658 11.072 1.00 76.94 91 PRO A O 1
ATOM 702 N N . ALA A 1 92 ? -13.847 7.830 11.279 1.00 76.06 92 ALA A N 1
ATOM 703 C CA . ALA A 1 92 ? -15.222 8.312 11.137 1.00 76.06 92 ALA A CA 1
ATOM 704 C C . ALA A 1 92 ? -15.738 8.246 9.690 1.00 76.06 92 ALA A C 1
ATOM 706 O O . ALA A 1 92 ? -16.944 8.190 9.467 1.00 76.06 92 ALA A O 1
ATOM 707 N N . TYR A 1 93 ? -14.824 8.263 8.721 1.00 81.31 93 TYR A N 1
ATOM 708 C CA . TYR A 1 93 ? -15.132 8.326 7.293 1.00 81.31 93 TYR A CA 1
ATOM 709 C C . TYR A 1 93 ? -14.669 7.071 6.543 1.00 81.31 93 TYR A C 1
ATOM 711 O O . TYR A 1 93 ? -14.801 6.987 5.324 1.00 81.31 93 TYR A O 1
ATOM 719 N N . ASN A 1 94 ? -14.154 6.074 7.267 1.00 85.94 94 ASN A N 1
ATOM 720 C CA . ASN A 1 94 ? -13.789 4.773 6.730 1.00 85.94 94 ASN A CA 1
ATOM 721 C C . ASN A 1 94 ? -14.551 3.646 7.459 1.00 85.94 94 ASN A C 1
ATOM 723 O O . ASN A 1 94 ? -15.321 3.882 8.386 1.00 85.94 94 ASN A O 1
ATOM 727 N N . ASN A 1 95 ? -14.375 2.401 7.012 1.00 90.06 95 ASN A N 1
ATOM 728 C CA . ASN A 1 95 ? -15.121 1.256 7.542 1.00 90.06 95 ASN A CA 1
ATOM 729 C C . ASN A 1 95 ? -14.421 0.557 8.727 1.00 90.06 95 ASN A C 1
ATOM 731 O O . ASN A 1 95 ? -14.839 -0.529 9.128 1.00 90.06 95 ASN A O 1
ATOM 735 N N . ASP A 1 96 ? -13.350 1.138 9.279 1.00 90.88 96 ASP A N 1
ATOM 736 C CA . ASP A 1 96 ? -12.476 0.463 10.247 1.00 90.88 96 ASP A CA 1
ATOM 737 C C . ASP A 1 96 ? -13.222 0.124 11.544 1.00 90.88 96 ASP A C 1
ATOM 739 O O . ASP A 1 96 ? -13.129 -0.997 12.045 1.00 90.88 96 ASP A O 1
ATOM 743 N N . GLU A 1 97 ? -14.037 1.051 12.053 1.00 90.69 97 GLU A N 1
ATOM 744 C CA . GLU A 1 97 ? -14.847 0.823 13.256 1.00 90.69 97 GLU A CA 1
ATOM 745 C C . GLU A 1 97 ? -15.933 -0.236 13.043 1.00 90.69 97 GLU A C 1
ATOM 747 O O . GLU A 1 97 ? -16.236 -1.019 13.946 1.00 90.69 97 GLU A O 1
ATOM 752 N N . ASN A 1 98 ? -16.492 -0.321 11.836 1.00 92.25 98 ASN A N 1
ATOM 753 C CA . ASN A 1 98 ? -17.454 -1.369 11.511 1.00 92.25 98 ASN A CA 1
ATOM 754 C C . ASN A 1 98 ? -16.771 -2.738 11.453 1.00 92.25 98 ASN A C 1
ATOM 756 O O . ASN A 1 98 ? -17.323 -3.698 11.987 1.00 92.25 98 ASN A O 1
ATOM 760 N N . TYR A 1 99 ? -15.556 -2.838 10.899 1.00 93.19 99 TYR A N 1
ATOM 761 C CA . TYR A 1 99 ? -14.785 -4.085 10.937 1.00 93.19 99 TYR A CA 1
ATOM 762 C C . TYR A 1 99 ? -14.507 -4.543 12.371 1.00 93.19 99 TYR A C 1
ATOM 764 O O . TYR A 1 99 ? -14.712 -5.718 12.674 1.00 93.19 99 TYR A O 1
ATOM 772 N N . LYS A 1 100 ? -14.123 -3.627 13.271 1.00 93.25 100 LYS A N 1
ATOM 773 C CA . LYS A 1 100 ? -13.918 -3.943 14.696 1.00 93.25 100 LYS A CA 1
ATOM 774 C C . LYS A 1 100 ? -15.199 -4.471 15.352 1.00 93.25 100 LYS A C 1
ATOM 776 O O . LYS A 1 100 ? -15.160 -5.499 16.025 1.00 93.25 100 LYS A O 1
ATOM 781 N N . LYS A 1 101 ? -16.342 -3.814 15.120 1.00 94.56 101 LYS A N 1
ATOM 782 C CA . LYS A 1 101 ? -17.650 -4.232 15.663 1.00 94.56 101 LYS A CA 1
ATOM 783 C C . LYS A 1 101 ? -18.100 -5.591 15.128 1.00 94.56 101 LYS A C 1
ATOM 785 O O . LYS A 1 101 ? -18.546 -6.432 15.904 1.00 94.56 101 LYS A O 1
ATOM 790 N N . VAL A 1 102 ? -17.963 -5.821 13.820 1.00 95.38 102 VAL A N 1
ATOM 791 C CA . VAL A 1 102 ? -18.298 -7.109 13.193 1.00 95.38 102 VAL A CA 1
ATOM 792 C C . VAL A 1 102 ? -17.409 -8.217 13.748 1.00 95.38 102 VAL A C 1
ATOM 794 O O . VAL A 1 102 ? -17.926 -9.257 14.148 1.00 95.38 102 VAL A O 1
ATOM 797 N N . ALA A 1 103 ? -16.096 -7.988 13.841 1.00 95.00 103 ALA A N 1
ATOM 798 C CA . ALA A 1 103 ? -15.164 -8.959 14.406 1.00 95.00 103 ALA A CA 1
ATOM 799 C C . ALA A 1 103 ? -15.521 -9.302 15.860 1.00 95.00 103 ALA A C 1
ATOM 801 O O . ALA A 1 103 ? -15.637 -10.479 16.194 1.00 95.00 103 ALA A O 1
ATOM 802 N N . ALA A 1 104 ? -15.784 -8.295 16.701 1.00 96.44 104 ALA A N 1
ATOM 803 C CA . ALA A 1 104 ? -16.215 -8.507 18.082 1.00 96.44 104 ALA A CA 1
ATOM 804 C C . ALA A 1 104 ? -17.484 -9.372 18.164 1.00 96.44 104 ALA A C 1
ATOM 806 O O . ALA A 1 104 ? -17.545 -10.294 18.977 1.00 96.44 104 ALA A O 1
ATOM 807 N N . LYS A 1 105 ? -18.465 -9.137 17.278 1.00 97.25 105 LYS A N 1
ATOM 808 C CA . LYS A 1 105 ? -19.703 -9.925 17.252 1.00 97.25 105 LYS A CA 1
ATOM 809 C C . LYS A 1 105 ? -19.481 -11.375 16.825 1.00 97.25 105 LYS A C 1
ATOM 811 O O . LYS A 1 105 ? -20.106 -12.277 17.385 1.00 97.25 105 LYS A O 1
ATOM 816 N N . VAL A 1 106 ? -18.590 -11.605 15.861 1.00 97.44 106 VAL A N 1
ATOM 817 C CA . VAL A 1 106 ? -18.197 -12.956 15.430 1.00 97.44 106 VAL A CA 1
ATOM 818 C C . VAL A 1 106 ? -17.518 -13.714 16.572 1.00 97.44 106 VAL A C 1
ATOM 820 O O . VAL A 1 106 ? -17.842 -14.879 16.797 1.00 97.44 106 VAL A O 1
ATOM 823 N N . PHE A 1 107 ? -16.628 -13.059 17.326 1.00 96.56 107 PHE A N 1
ATOM 824 C CA . PHE A 1 107 ? -15.982 -13.670 18.491 1.00 96.56 107 PHE A CA 1
ATOM 825 C C . PHE A 1 107 ? -16.980 -13.997 19.607 1.00 96.56 107 PHE A C 1
ATOM 827 O O . PHE A 1 107 ? -16.961 -15.112 20.118 1.00 96.56 107 PHE A O 1
ATOM 834 N N . GLU A 1 108 ? -17.886 -13.074 19.947 1.00 97.44 108 GLU A N 1
ATOM 835 C CA . GLU A 1 108 ? -18.939 -13.308 20.948 1.00 97.44 108 GLU A CA 1
ATOM 836 C C . GLU A 1 108 ? -19.830 -14.503 20.565 1.00 97.44 108 GLU A C 1
ATOM 838 O O . GLU A 1 108 ? -20.127 -15.371 21.386 1.00 97.44 108 GLU A O 1
ATOM 843 N N . SER A 1 109 ? -20.209 -14.582 19.289 1.00 96.25 109 SER A N 1
ATOM 844 C CA . SER A 1 109 ? -21.116 -15.616 18.774 1.00 96.25 109 SER A CA 1
ATOM 845 C C . SER A 1 109 ? -20.406 -16.935 18.446 1.00 96.25 109 SER A C 1
ATOM 847 O O . SER A 1 109 ? -21.058 -17.878 18.008 1.00 96.25 109 SER A O 1
ATOM 849 N N . HIS A 1 110 ? -19.081 -17.007 18.633 1.00 95.69 110 HIS A N 1
ATOM 850 C CA . HIS A 1 110 ? -18.241 -18.158 18.282 1.00 95.69 110 HIS A CA 1
ATOM 851 C C . HIS A 1 110 ? -18.409 -18.616 16.818 1.00 95.69 110 HIS A C 1
ATOM 853 O O . HIS A 1 110 ? -18.263 -19.797 16.501 1.00 95.69 110 HIS A O 1
ATOM 859 N N . GLY A 1 111 ? -18.722 -17.684 15.911 1.00 94.50 111 GLY A N 1
ATOM 860 C CA . GLY A 1 111 ? -19.027 -17.997 14.519 1.00 94.50 111 GLY A CA 1
ATOM 861 C C . GLY A 1 111 ? -19.884 -16.947 13.817 1.00 94.50 111 GLY A C 1
ATOM 862 O O . GLY A 1 111 ? -19.991 -15.794 14.239 1.00 94.50 111 GLY A O 1
ATOM 863 N N . TYR A 1 112 ? -20.478 -17.355 12.695 1.00 94.06 112 TYR A N 1
ATOM 864 C CA . TYR A 1 112 ? -21.410 -16.518 11.946 1.00 94.06 112 TYR A CA 1
ATOM 865 C C . TYR A 1 112 ? -22.688 -16.299 12.759 1.00 94.06 112 TYR A C 1
ATOM 867 O O . TYR A 1 112 ? -23.333 -17.256 13.174 1.00 94.06 112 TYR A O 1
ATOM 875 N N . PHE A 1 113 ? -23.029 -15.033 12.993 1.00 93.69 113 PHE A N 1
ATOM 876 C CA . PHE A 1 113 ? -24.082 -14.648 13.935 1.00 93.69 113 PHE A CA 1
ATOM 877 C C . PHE A 1 113 ? -25.425 -14.326 13.278 1.00 93.69 113 PHE A C 1
ATOM 879 O O . PHE A 1 113 ? -26.427 -14.225 13.976 1.00 93.69 113 PHE A O 1
ATOM 886 N N . ALA A 1 114 ? -25.456 -14.079 11.966 1.00 93.81 114 ALA A N 1
ATOM 887 C CA . ALA A 1 114 ? -26.704 -13.739 11.302 1.00 93.81 114 ALA A CA 1
ATOM 888 C C . ALA A 1 114 ? -27.482 -15.022 11.004 1.00 93.81 114 ALA A C 1
ATOM 890 O O . ALA A 1 114 ? -26.982 -15.944 10.361 1.00 93.81 114 ALA A O 1
ATOM 891 N N . GLU A 1 115 ? -28.713 -15.083 11.483 1.00 93.50 115 GLU A N 1
ATOM 892 C CA . GLU A 1 115 ? -29.591 -16.212 11.214 1.00 93.50 115 GLU A CA 1
ATOM 893 C C . GLU A 1 115 ? -30.183 -16.110 9.809 1.00 93.50 115 GLU A C 1
ATOM 895 O O . GLU A 1 115 ? -30.245 -15.038 9.197 1.00 93.50 115 GLU A O 1
ATOM 900 N N . HIS A 1 116 ? -30.634 -17.247 9.280 1.00 94.19 116 HIS A N 1
ATOM 901 C CA . HIS A 1 116 ? -31.316 -17.245 7.996 1.00 94.19 116 HIS A CA 1
ATOM 902 C C . HIS A 1 116 ? -32.586 -16.371 8.096 1.00 94.19 116 HIS A C 1
ATOM 904 O O . HIS A 1 116 ? -33.354 -16.559 9.042 1.00 94.19 116 HIS A O 1
ATOM 910 N N . PRO A 1 117 ? -32.901 -15.493 7.121 1.00 94.75 117 PRO A N 1
ATOM 911 C CA . PRO A 1 117 ? -34.078 -14.606 7.174 1.00 94.75 117 PRO A CA 1
ATOM 912 C C . PRO A 1 117 ? -35.454 -15.297 7.250 1.00 94.75 117 PRO A C 1
ATOM 914 O O . PRO A 1 117 ? -36.476 -14.624 7.292 1.00 94.75 117 PRO A O 1
ATOM 917 N N . LEU A 1 118 ? -35.488 -16.633 7.210 1.00 95.38 118 LEU A N 1
ATOM 918 C CA . LEU A 1 118 ? -36.698 -17.467 7.261 1.00 95.38 118 LEU A CA 1
ATOM 919 C C . LEU A 1 118 ? -36.767 -18.323 8.534 1.00 95.38 118 LEU A C 1
ATOM 921 O O . LEU A 1 118 ? -37.618 -19.205 8.636 1.00 95.38 118 LEU A O 1
ATOM 925 N N . THR A 1 119 ? -35.846 -18.107 9.471 1.00 86.12 119 THR A N 1
ATOM 926 C CA . THR A 1 119 ? -35.866 -18.784 10.769 1.00 86.12 119 THR A CA 1
ATOM 927 C C . THR A 1 119 ? -37.068 -18.256 11.562 1.00 86.12 119 THR A C 1
ATOM 929 O O . THR A 1 119 ? -37.357 -17.061 11.508 1.00 86.12 119 THR A O 1
ATOM 932 N N . ARG A 1 120 ? -37.830 -19.161 12.187 1.00 64.19 120 ARG A N 1
ATOM 933 C CA . ARG A 1 120 ? -39.097 -18.870 12.879 1.00 64.19 120 ARG A CA 1
ATOM 934 C C . ARG A 1 120 ? -38.890 -18.537 14.345 1.00 64.19 120 ARG A C 1
ATOM 936 O O . ARG A 1 120 ? -38.105 -19.276 14.976 1.00 64.19 120 ARG A O 1
#

Secondary structure (DSSP, 8-state):
-HHHHHHHHHHHHHHHHHHHGGGGGG-HHHHHHHHHHHHHHHHHHHHHHHHHHHHHTT-TTHHHHHHHHHHHHHHHHHHHHHHHHHHHH-TTTSSHHHHHHHHHHHHHTTS--PPPTT--

Sequence (120 aa):
MLEYCVLRLQYAVEVALARHGKNIAEEQITLGKIANIAIDTYAMTAVLSRASRSYCIGLRNAAEEILLASTFCFDAHRRVKDNANSIVDGPAYNNDENYKKVAAKVFESHGYFAEHPLTR

Radius of gyration: 20.11 Å; chains: 1; bounding box: 59×32×49 Å

InterPro domains:
  IPR036250 Acyl-CoA dehydrogenase-like, C-terminal [SSF47203] (8-96)
  IPR049448 ACAD9/ACADV-like, C-terminal domain [PF21343] (3-112)

pLDDT: mean 95.73, std 4.92, range [64.19, 98.75]